Protein AF-A0A060C7L8-F1 (afdb_monomer)

Sequence (59 aa):
MSSDEVIAHYKMADYNPKLWYQRDSRLASAIEFLTGPEMVSAGDETCLRRLHDNLMHKD

Mean predicted aligned error: 8.1 Å

Radius of gyration: 13.52 Å; Cα contacts (8 Å, |Δi|>4): 32; chains: 1; bounding box: 28×18×34 Å

Structure (mmCIF, N/CA/C/O backbone):
data_AF-A0A060C7L8-F1
#
_entry.id   AF-A0A060C7L8-F1
#
loop_
_atom_site.group_PDB
_atom_site.id
_atom_site.type_symbol
_atom_site.label_atom_id
_atom_site.label_alt_id
_atom_site.label_comp_id
_atom_site.label_asym_id
_atom_site.label_entity_id
_atom_site.label_seq_id
_atom_site.pdbx_PDB_ins_code
_atom_site.Cartn_x
_atom_site.Cartn_y
_atom_site.Cartn_z
_atom_site.occupancy
_atom_site.B_iso_or_equiv
_atom_site.auth_seq_id
_atom_site.auth_comp_id
_atom_site.auth_asym_id
_atom_site.auth_atom_id
_atom_site.pdbx_PDB_model_num
ATOM 1 N N . MET A 1 1 ? -1.803 -2.968 -22.426 1.00 51.53 1 MET A N 1
ATOM 2 C CA . MET A 1 1 ? -0.461 -3.306 -21.923 1.00 51.53 1 MET A CA 1
ATOM 3 C C . MET A 1 1 ? -0.212 -4.749 -22.295 1.00 51.53 1 MET A C 1
ATOM 5 O O . MET A 1 1 ? -0.967 -5.607 -21.846 1.00 51.53 1 MET A O 1
ATOM 9 N N . SER A 1 2 ? 0.723 -4.993 -23.211 1.00 64.44 2 SER A N 1
ATOM 10 C CA . SER A 1 2 ? 1.108 -6.358 -23.597 1.00 64.44 2 SER A CA 1
ATOM 11 C C . SER A 1 2 ? 2.106 -6.911 -22.582 1.00 64.44 2 SER A C 1
ATOM 13 O O . SER A 1 2 ? 2.879 -6.155 -21.992 1.00 64.44 2 SER A O 1
ATOM 15 N N . SER A 1 3 ? 2.132 -8.231 -22.413 1.00 65.31 3 SER A N 1
ATOM 16 C CA . SER A 1 3 ? 3.142 -8.909 -21.596 1.00 65.31 3 SER A CA 1
ATOM 17 C C . SER A 1 3 ? 4.577 -8.569 -22.045 1.00 65.31 3 SER A C 1
ATOM 19 O O . SER A 1 3 ? 5.487 -8.553 -21.220 1.00 65.31 3 SER A O 1
ATOM 21 N N . ASP A 1 4 ? 4.770 -8.217 -23.321 1.00 64.50 4 ASP A N 1
ATOM 22 C CA . ASP A 1 4 ? 6.066 -7.817 -23.886 1.00 64.50 4 ASP A CA 1
ATOM 23 C C . ASP A 1 4 ? 6.576 -6.469 -23.354 1.00 64.50 4 ASP A C 1
ATOM 25 O O . ASP A 1 4 ? 7.772 -6.314 -23.106 1.00 64.50 4 ASP A O 1
ATOM 29 N N . GLU A 1 5 ? 5.679 -5.504 -23.115 1.00 62.66 5 GLU A N 1
ATOM 30 C CA . GLU A 1 5 ? 6.041 -4.203 -22.530 1.00 62.66 5 GLU A CA 1
ATOM 31 C C . GLU A 1 5 ? 6.514 -4.376 -21.080 1.00 62.66 5 GLU A C 1
ATOM 33 O O . GLU A 1 5 ? 7.484 -3.752 -20.652 1.00 62.66 5 GLU A O 1
ATOM 38 N N . VAL A 1 6 ? 5.878 -5.285 -20.335 1.00 60.25 6 VAL A N 1
ATOM 39 C CA . VAL A 1 6 ? 6.234 -5.590 -18.941 1.00 60.25 6 VAL A CA 1
ATOM 40 C C . VAL A 1 6 ? 7.626 -6.231 -18.859 1.00 60.25 6 VAL A C 1
ATOM 42 O O . VAL A 1 6 ? 8.440 -5.842 -18.023 1.00 60.25 6 VAL A O 1
ATOM 45 N N . ILE A 1 7 ? 7.938 -7.167 -19.763 1.00 64.75 7 ILE A N 1
ATOM 46 C CA . ILE A 1 7 ? 9.247 -7.841 -19.832 1.00 64.75 7 ILE A CA 1
ATOM 47 C C . ILE A 1 7 ? 10.363 -6.856 -20.209 1.00 64.75 7 ILE A C 1
ATOM 49 O O . ILE A 1 7 ? 11.473 -6.947 -19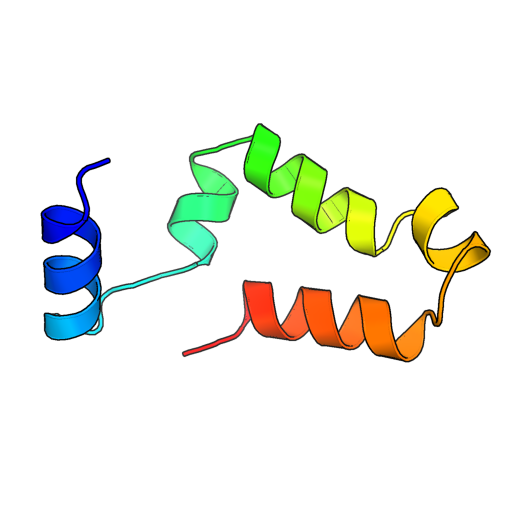.678 1.00 64.75 7 ILE A O 1
ATOM 53 N N . ALA A 1 8 ? 10.083 -5.907 -21.106 1.00 64.56 8 ALA A N 1
ATOM 54 C CA . ALA A 1 8 ? 11.043 -4.882 -21.505 1.00 64.56 8 ALA A CA 1
ATOM 55 C C . ALA A 1 8 ? 11.398 -3.939 -20.342 1.00 64.56 8 ALA A C 1
ATOM 57 O O . ALA A 1 8 ? 12.582 -3.716 -20.093 1.00 64.56 8 ALA A O 1
ATOM 58 N N . HIS A 1 9 ? 10.408 -3.461 -19.578 1.00 62.03 9 HIS A N 1
ATOM 59 C CA . HIS A 1 9 ? 10.657 -2.611 -18.406 1.00 62.03 9 HIS A CA 1
ATOM 60 C C . HIS A 1 9 ? 11.473 -3.321 -17.316 1.00 62.03 9 HIS A C 1
ATOM 62 O O . HIS A 1 9 ? 12.384 -2.716 -16.751 1.00 62.03 9 HIS A O 1
ATOM 68 N N . TYR A 1 10 ? 11.224 -4.615 -17.079 1.00 58.09 10 TYR A N 1
ATOM 69 C CA . TYR A 1 10 ? 12.043 -5.421 -16.165 1.00 58.09 10 TYR A CA 1
ATOM 70 C C . TYR A 1 10 ? 13.489 -5.586 -16.651 1.00 58.09 10 TYR A C 1
ATOM 72 O O . TYR A 1 10 ? 14.419 -5.488 -15.854 1.00 58.09 10 TYR A O 1
ATOM 80 N N . LYS A 1 11 ? 13.705 -5.804 -17.956 1.00 59.72 11 LYS A N 1
ATOM 81 C CA . LYS A 1 11 ? 15.057 -5.914 -18.536 1.00 59.72 11 LYS A CA 1
ATOM 82 C C . LYS A 1 11 ? 15.859 -4.617 -18.455 1.00 59.72 11 LYS A C 1
ATOM 84 O 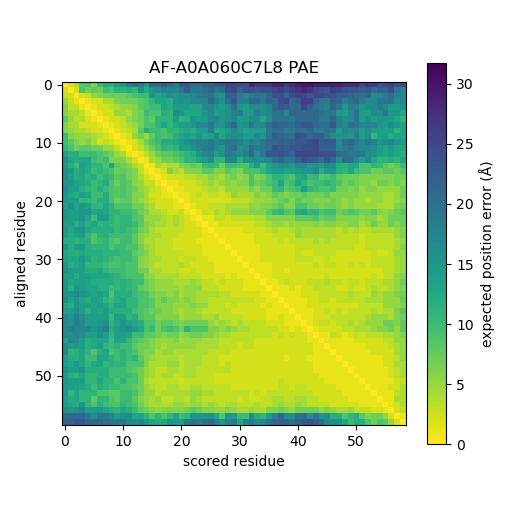O . LYS A 1 11 ? 17.083 -4.685 -18.411 1.00 59.72 11 LYS A O 1
ATOM 89 N N . MET A 1 12 ? 15.195 -3.462 -18.468 1.00 66.00 12 MET A N 1
ATOM 90 C CA . MET A 1 12 ? 15.860 -2.155 -18.416 1.00 66.00 12 MET A CA 1
ATOM 91 C C . MET A 1 12 ? 16.096 -1.647 -16.987 1.00 66.00 12 MET A C 1
ATOM 93 O O . MET A 1 12 ? 16.706 -0.594 -16.839 1.00 66.00 12 MET A O 1
ATOM 97 N N . ALA A 1 13 ? 15.631 -2.371 -15.955 1.00 58.16 13 ALA A N 1
ATOM 98 C CA . ALA A 1 13 ? 15.676 -1.949 -14.547 1.00 58.16 13 ALA A CA 1
ATOM 99 C C . ALA A 1 13 ? 15.088 -0.541 -14.293 1.00 58.16 13 ALA A C 1
ATOM 101 O O . ALA A 1 13 ? 15.396 0.097 -13.295 1.00 58.16 13 ALA A O 1
ATOM 102 N N . ASP A 1 14 ? 14.226 -0.067 -15.196 1.00 59.53 14 ASP A N 1
ATOM 103 C CA . ASP A 1 14 ? 13.574 1.250 -15.142 1.00 59.53 14 ASP A CA 1
ATOM 104 C C . ASP A 1 14 ? 12.082 1.104 -14.794 1.00 59.53 14 ASP A C 1
ATOM 106 O O . ASP A 1 14 ? 11.220 1.903 -15.166 1.00 59.53 14 ASP A O 1
ATOM 110 N N . TYR A 1 15 ? 11.734 0.006 -14.117 1.00 61.94 15 TYR A N 1
ATOM 111 C CA . TYR A 1 15 ? 10.402 -0.155 -13.562 1.00 61.94 15 TYR A CA 1
ATOM 112 C C . TYR A 1 15 ? 10.301 0.714 -12.312 1.00 61.94 15 TYR A C 1
ATOM 114 O O . TYR A 1 15 ? 10.776 0.346 -11.247 1.00 61.94 15 TYR A O 1
ATOM 122 N N . ASN A 1 16 ? 9.674 1.880 -12.447 1.00 68.06 16 ASN A N 1
ATOM 123 C CA . ASN A 1 16 ? 9.413 2.764 -11.322 1.00 68.06 16 ASN A CA 1
ATOM 124 C C . ASN A 1 16 ? 7.935 2.647 -10.896 1.00 68.06 16 ASN A C 1
ATOM 126 O O . ASN A 1 16 ? 7.061 3.192 -11.583 1.00 68.06 16 ASN A O 1
ATOM 130 N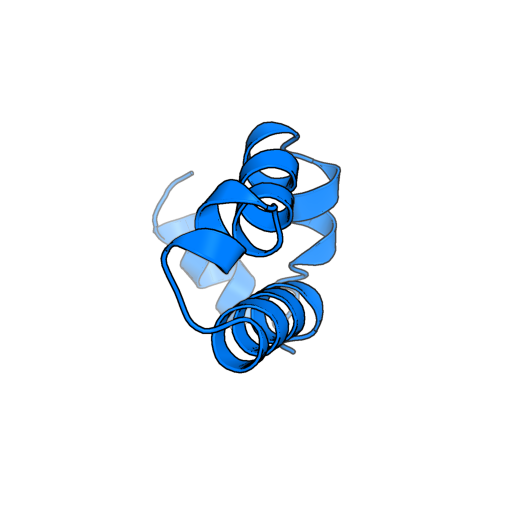 N . PRO A 1 17 ? 7.620 1.989 -9.761 1.00 68.44 17 PRO A N 1
ATOM 131 C CA . PRO A 1 17 ? 6.249 1.861 -9.256 1.00 68.44 17 PRO A CA 1
ATOM 132 C C . PRO A 1 17 ? 5.563 3.219 -9.059 1.00 68.44 17 PRO A C 1
ATOM 134 O O . PRO A 1 17 ? 4.355 3.351 -9.266 1.00 68.44 17 PRO A O 1
ATOM 137 N N . LYS A 1 18 ? 6.339 4.265 -8.734 1.00 73.06 18 LYS A N 1
ATOM 138 C CA . LYS A 1 18 ? 5.820 5.623 -8.520 1.00 73.06 18 LYS A CA 1
ATOM 139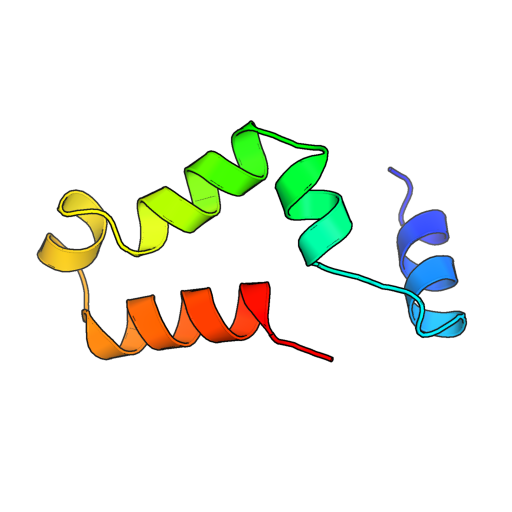 C C . LYS A 1 18 ? 5.272 6.245 -9.802 1.00 73.06 18 LYS A C 1
ATOM 141 O O . LYS A 1 18 ? 4.315 7.010 -9.725 1.00 73.06 18 LYS A O 1
ATOM 146 N N . LEU A 1 19 ? 5.814 5.900 -10.976 1.00 74.81 19 LEU A N 1
ATOM 147 C CA . LEU A 1 19 ? 5.268 6.369 -12.256 1.00 74.81 19 LEU A CA 1
ATOM 148 C C . LEU A 1 19 ? 3.871 5.795 -12.507 1.00 74.81 19 LEU A C 1
ATOM 150 O O . LEU A 1 19 ? 3.006 6.500 -13.017 1.00 74.81 19 LEU A O 1
ATOM 154 N N . TRP A 1 20 ? 3.628 4.541 -12.127 1.00 73.94 20 TRP A N 1
ATOM 155 C CA . TRP A 1 20 ? 2.313 3.910 -12.268 1.00 73.94 20 TRP A CA 1
ATOM 156 C C . TRP A 1 20 ? 1.311 4.450 -11.255 1.00 73.94 20 TRP A C 1
ATOM 158 O O . TRP A 1 20 ? 0.183 4.756 -11.635 1.00 73.94 20 TRP A O 1
ATOM 168 N N . TYR A 1 21 ? 1.751 4.666 -10.012 1.00 73.94 21 TYR A N 1
ATOM 169 C CA . TYR A 1 21 ? 0.953 5.337 -8.985 1.00 73.94 21 TYR A CA 1
ATOM 170 C C . TYR A 1 21 ? 0.475 6.723 -9.445 1.00 73.94 21 TYR A C 1
ATOM 172 O O . TYR A 1 21 ? -0.683 7.081 -9.270 1.00 73.94 21 TYR A O 1
ATOM 180 N N . GLN A 1 22 ? 1.358 7.502 -10.075 1.00 77.44 22 GLN A N 1
ATOM 181 C CA . GLN A 1 22 ? 1.030 8.848 -10.552 1.00 77.44 22 GLN A CA 1
ATOM 182 C C . GLN A 1 22 ? 0.194 8.857 -11.841 1.00 77.44 22 GLN A C 1
ATOM 184 O O . GLN A 1 22 ? -0.552 9.807 -12.072 1.00 77.44 22 GLN A O 1
ATOM 189 N N . ARG A 1 23 ? 0.329 7.840 -12.704 1.00 81.56 23 ARG A N 1
ATOM 190 C CA . ARG A 1 23 ? -0.346 7.793 -14.013 1.00 81.56 23 ARG A CA 1
ATOM 191 C C . ARG A 1 23 ? -1.726 7.141 -13.979 1.00 81.56 23 ARG A C 1
ATOM 193 O O . ARG A 1 23 ? -2.545 7.492 -14.825 1.00 81.56 23 ARG A O 1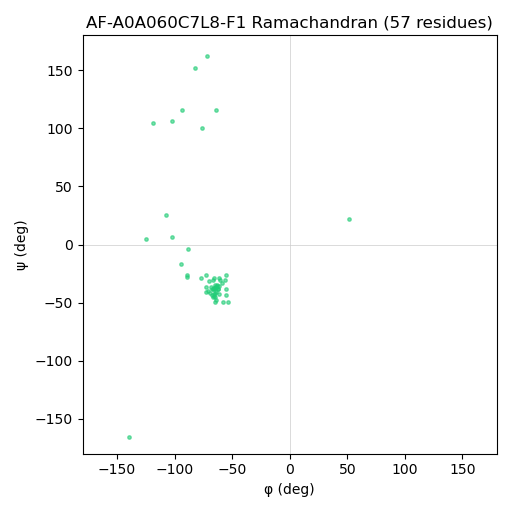
ATOM 200 N N . ASP A 1 24 ? -1.992 6.213 -13.058 1.00 84.38 24 ASP A N 1
ATOM 201 C CA . ASP A 1 24 ? -3.297 5.547 -12.937 1.00 84.38 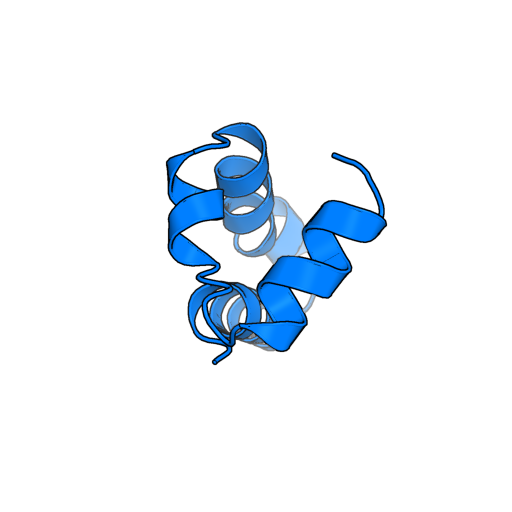24 ASP A CA 1
ATOM 202 C C . ASP A 1 24 ? -3.927 5.824 -11.567 1.00 84.38 24 ASP A C 1
ATOM 204 O O . ASP A 1 24 ? -3.565 5.237 -10.547 1.00 84.38 24 ASP A O 1
ATOM 208 N N . SER A 1 25 ? -4.929 6.705 -11.562 1.00 84.69 25 SER A N 1
ATOM 209 C CA . SER A 1 25 ? -5.678 7.071 -10.359 1.00 84.69 25 SER A CA 1
ATOM 210 C C . SER A 1 25 ? -6.403 5.888 -9.720 1.00 84.69 25 SER A C 1
ATOM 212 O O . SER A 1 25 ? -6.572 5.868 -8.505 1.00 84.69 25 SER A O 1
ATOM 214 N N . ARG A 1 26 ? -6.796 4.871 -10.496 1.00 87.69 26 ARG A N 1
ATOM 215 C CA . ARG A 1 26 ? -7.442 3.669 -9.947 1.00 87.69 26 ARG A CA 1
ATOM 216 C C . ARG A 1 26 ? -6.433 2.809 -9.204 1.00 87.69 26 ARG A C 1
ATOM 218 O O . ARG A 1 26 ? -6.778 2.217 -8.187 1.00 87.69 26 ARG A O 1
ATOM 225 N N . LEU A 1 27 ? -5.198 2.749 -9.703 1.00 84.75 27 LEU A N 1
ATOM 226 C CA . LEU A 1 27 ? -4.107 2.054 -9.027 1.00 84.75 27 LEU A CA 1
ATOM 227 C C . LEU A 1 27 ? -3.771 2.753 -7.705 1.00 84.75 27 LEU A C 1
ATOM 229 O O . LEU A 1 27 ? -3.656 2.082 -6.684 1.00 84.75 27 LEU A O 1
ATOM 233 N N . ALA A 1 28 ? -3.694 4.087 -7.711 1.00 86.81 28 ALA A N 1
ATOM 234 C CA . ALA A 1 28 ? -3.502 4.873 -6.495 1.00 86.81 28 ALA A CA 1
ATOM 235 C C . ALA A 1 28 ? -4.620 4.616 -5.473 1.00 86.81 28 ALA A C 1
ATOM 237 O O . ALA A 1 28 ? -4.334 4.247 -4.338 1.00 86.81 28 ALA A O 1
ATOM 238 N N . SER A 1 29 ? -5.888 4.683 -5.893 1.00 88.31 29 SER A N 1
ATOM 239 C CA . SER A 1 29 ? -7.022 4.395 -5.007 1.00 88.31 29 SER A CA 1
ATOM 240 C C . SER A 1 29 ? -7.019 2.961 -4.473 1.00 88.31 29 SER A C 1
ATOM 242 O O . SER A 1 29 ? -7.382 2.743 -3.323 1.00 88.31 29 SER A O 1
ATOM 244 N N . ALA A 1 30 ? -6.595 1.975 -5.268 1.00 89.12 30 ALA A N 1
ATOM 245 C CA . ALA A 1 30 ? -6.471 0.596 -4.800 1.00 89.12 30 ALA A CA 1
ATOM 246 C C . ALA A 1 30 ? -5.360 0.442 -3.747 1.00 89.12 30 ALA A C 1
ATOM 248 O O . ALA A 1 30 ? -5.531 -0.300 -2.784 1.00 89.12 30 ALA A O 1
ATOM 249 N N . ILE A 1 31 ? -4.240 1.151 -3.909 1.00 86.88 31 ILE A N 1
ATOM 250 C CA . ILE A 1 31 ? -3.128 1.145 -2.950 1.00 86.88 31 ILE A CA 1
ATOM 251 C C . ILE A 1 31 ? -3.527 1.855 -1.649 1.00 86.88 31 ILE A C 1
ATOM 253 O O . ILE A 1 31 ? -3.250 1.334 -0.570 1.00 86.88 31 ILE A O 1
ATOM 257 N N . GLU A 1 32 ? -4.235 2.982 -1.734 1.00 88.38 32 GLU A N 1
ATOM 258 C CA . GLU A 1 32 ? -4.793 3.689 -0.571 1.00 88.38 32 GLU A CA 1
ATOM 259 C C . GLU A 1 32 ? -5.868 2.859 0.147 1.00 88.38 32 GLU A C 1
ATOM 261 O O . GLU A 1 32 ? -5.959 2.873 1.373 1.00 88.38 32 GLU A O 1
ATOM 266 N N . PHE A 1 33 ? -6.655 2.075 -0.596 1.00 91.31 33 PHE A N 1
ATOM 267 C CA . PHE A 1 33 ? -7.665 1.191 -0.019 1.00 91.31 33 PHE A CA 1
ATOM 268 C C . PHE A 1 33 ? -7.058 0.104 0.881 1.00 91.31 33 PHE A C 1
ATOM 270 O O . PHE A 1 33 ? -7.649 -0.231 1.906 1.00 91.31 33 PHE A O 1
ATOM 277 N N . LEU A 1 34 ? -5.862 -0.408 0.557 1.00 88.69 34 LEU A N 1
ATOM 278 C CA . LEU A 1 34 ? -5.183 -1.440 1.355 1.00 88.69 34 LEU A CA 1
ATOM 279 C C . LEU A 1 34 ? -4.910 -0.999 2.799 1.00 88.69 34 LEU A C 1
ATOM 281 O O . LEU A 1 34 ? -4.938 -1.832 3.700 1.00 88.69 34 LEU A O 1
ATOM 285 N N . THR A 1 35 ? -4.652 0.288 3.026 1.00 88.56 35 THR A N 1
ATOM 286 C CA . THR A 1 35 ? -4.430 0.868 4.363 1.00 88.56 35 THR A CA 1
ATOM 287 C C . THR A 1 35 ? -5.656 1.617 4.889 1.00 88.56 35 THR A C 1
ATOM 289 O O . THR A 1 35 ? -5.600 2.235 5.953 1.00 88.56 35 THR A O 1
ATOM 292 N N . GLY A 1 36 ? -6.777 1.541 4.168 1.00 90.88 36 GLY A N 1
ATOM 293 C CA . GLY A 1 36 ? -8.046 2.134 4.552 1.00 90.88 36 GLY A CA 1
ATOM 294 C C . GLY A 1 36 ? -8.726 1.401 5.715 1.00 90.88 36 GLY A C 1
ATOM 295 O O . GLY A 1 36 ? -8.427 0.237 5.998 1.00 90.88 36 GLY A O 1
ATOM 296 N N . PRO A 1 37 ? -9.692 2.057 6.382 1.00 90.00 37 PRO A N 1
ATOM 297 C CA . PRO A 1 37 ? -10.352 1.525 7.575 1.00 90.00 37 PRO A CA 1
ATOM 298 C C . PRO A 1 37 ? -11.084 0.201 7.324 1.00 90.00 37 PRO A C 1
ATOM 300 O O . PRO A 1 37 ? -11.154 -0.630 8.223 1.00 90.00 37 PRO A O 1
ATOM 303 N N . GLU A 1 38 ? -11.596 -0.023 6.112 1.00 91.81 38 GLU A N 1
ATOM 304 C CA . GLU A 1 38 ? -12.263 -1.273 5.734 1.00 91.81 38 GLU A CA 1
ATOM 305 C C . GLU A 1 38 ? -11.291 -2.461 5.746 1.00 91.81 38 GLU A C 1
ATOM 307 O O . GLU A 1 38 ? -11.546 -3.471 6.400 1.00 91.81 38 GLU A O 1
ATOM 312 N N . MET A 1 39 ? -10.135 -2.312 5.095 1.00 91.19 39 MET A N 1
ATOM 313 C CA . MET A 1 39 ? -9.121 -3.365 5.028 1.00 91.19 39 MET A CA 1
ATOM 314 C C . MET A 1 39 ? -8.434 -3.572 6.376 1.00 91.19 39 MET A C 1
ATOM 316 O O . MET A 1 39 ? -8.233 -4.712 6.788 1.00 91.19 39 MET A O 1
ATOM 320 N N . VAL A 1 40 ? -8.145 -2.489 7.102 1.00 91.81 40 VAL A N 1
ATOM 321 C CA . VAL A 1 40 ? -7.587 -2.553 8.462 1.00 91.81 40 VAL A CA 1
ATOM 322 C C . VAL A 1 40 ? -8.559 -3.219 9.440 1.00 91.81 40 VAL A C 1
ATOM 324 O O . VAL A 1 40 ? -8.124 -3.964 10.309 1.00 91.81 40 VAL A O 1
ATOM 327 N N . SER A 1 41 ? -9.871 -3.018 9.287 1.00 91.69 41 SER A N 1
ATOM 328 C CA . SER A 1 41 ? -10.874 -3.699 10.114 1.00 91.69 41 SER A CA 1
ATOM 329 C C . SER A 1 41 ? -11.031 -5.185 9.776 1.00 91.69 41 SER A C 1
ATOM 331 O O . SER A 1 41 ? -11.481 -5.948 10.630 1.00 91.69 41 SER A O 1
ATOM 333 N N . ALA A 1 42 ? -10.728 -5.592 8.541 1.00 92.12 42 ALA A N 1
ATOM 334 C CA . ALA A 1 42 ? -10.865 -6.971 8.072 1.00 92.12 42 ALA A CA 1
ATOM 335 C C . ALA A 1 42 ? -9.568 -7.795 8.191 1.00 92.12 42 ALA A C 1
ATOM 337 O O . ALA A 1 42 ? -9.615 -9.023 8.106 1.00 92.12 42 ALA A O 1
ATOM 338 N N . GLY A 1 43 ? -8.415 -7.143 8.365 1.00 89.12 43 GLY A N 1
ATOM 339 C CA . GLY A 1 43 ? -7.096 -7.769 8.316 1.00 89.12 43 GLY A CA 1
ATOM 340 C C . GLY A 1 43 ? -6.120 -7.258 9.375 1.00 89.12 43 GLY A C 1
ATOM 341 O O . GLY A 1 43 ? -6.491 -6.611 10.347 1.00 89.12 43 GLY A O 1
ATOM 342 N N . ASP A 1 44 ? -4.841 -7.582 9.186 1.00 92.75 44 ASP A N 1
ATOM 343 C CA . ASP A 1 44 ? -3.758 -7.145 10.070 1.00 92.75 44 ASP A CA 1
ATOM 344 C C . ASP A 1 44 ? -3.127 -5.854 9.531 1.00 92.75 44 ASP A C 1
ATOM 346 O O . ASP A 1 44 ? -2.511 -5.846 8.461 1.00 92.75 44 ASP A O 1
ATOM 350 N N . GLU A 1 45 ? -3.259 -4.764 10.290 1.00 92.12 45 GLU A N 1
ATOM 351 C CA . GLU A 1 45 ? -2.738 -3.444 9.922 1.00 92.12 45 GLU A CA 1
ATOM 352 C C . GLU A 1 45 ? -1.233 -3.459 9.612 1.00 92.12 45 GLU A C 1
ATOM 354 O O . GLU A 1 45 ? -0.781 -2.799 8.674 1.00 92.12 45 GLU A O 1
ATOM 359 N N . THR A 1 46 ? -0.444 -4.233 10.359 1.00 92.69 46 THR A N 1
ATOM 360 C CA . THR A 1 46 ? 1.010 -4.322 10.170 1.00 92.69 46 THR A CA 1
ATOM 361 C C . THR A 1 46 ? 1.327 -4.986 8.837 1.00 92.69 46 THR A C 1
ATOM 363 O O . THR A 1 46 ? 2.181 -4.510 8.085 1.00 92.69 46 THR A O 1
ATOM 366 N N . CYS A 1 47 ? 0.619 -6.069 8.510 1.00 92.06 47 CYS A N 1
ATOM 367 C CA . CYS A 1 47 ? 0.770 -6.747 7.226 1.00 92.06 47 CYS A CA 1
ATOM 368 C C . CYS A 1 47 ? 0.340 -5.854 6.055 1.00 92.06 47 CYS A C 1
ATOM 370 O O . CYS A 1 47 ? 1.038 -5.812 5.040 1.00 92.06 47 CYS A O 1
ATOM 372 N N . LEU A 1 48 ? -0.764 -5.118 6.204 1.00 93.12 48 LEU A N 1
ATOM 373 C CA . LEU A 1 48 ? -1.299 -4.214 5.182 1.00 93.12 48 LEU A CA 1
ATOM 374 C C . LEU A 1 48 ? -0.376 -3.019 4.922 1.00 93.12 48 LEU A C 1
ATOM 376 O O . LEU A 1 48 ? -0.055 -2.731 3.768 1.00 93.12 48 LEU A O 1
ATOM 380 N N . ARG A 1 49 ? 0.135 -2.375 5.977 1.00 89.88 49 ARG A N 1
ATOM 381 C CA . ARG A 1 49 ? 1.138 -1.304 5.851 1.00 89.88 49 ARG A CA 1
ATOM 382 C C . ARG A 1 49 ? 2.425 -1.816 5.213 1.00 89.88 49 ARG A C 1
ATOM 384 O O . ARG A 1 49 ? 2.946 -1.189 4.297 1.00 89.88 49 ARG A O 1
ATOM 391 N N . ARG A 1 50 ? 2.898 -3.002 5.611 1.00 90.88 50 ARG A N 1
ATOM 392 C CA . ARG A 1 50 ? 4.083 -3.614 4.995 1.00 90.88 50 ARG A CA 1
ATOM 393 C C . ARG A 1 50 ? 3.861 -3.906 3.511 1.00 90.88 50 ARG A C 1
ATOM 395 O O . ARG A 1 50 ? 4.785 -3.737 2.721 1.00 90.88 50 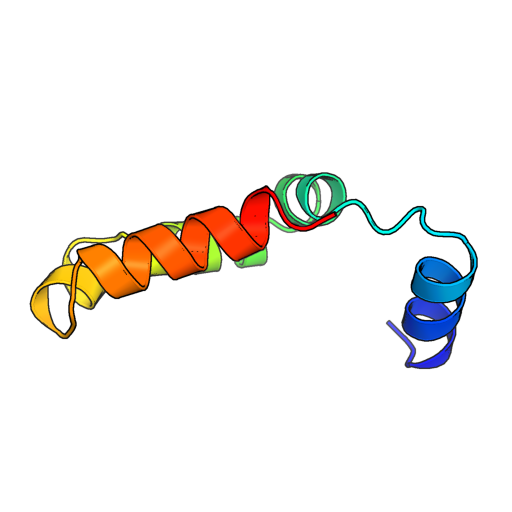ARG A O 1
ATOM 402 N N . LEU A 1 51 ? 2.668 -4.350 3.117 1.00 90.00 51 LEU A N 1
ATOM 403 C CA . LEU A 1 51 ? 2.321 -4.563 1.711 1.00 90.00 51 LEU A CA 1
ATOM 404 C C . LEU A 1 51 ? 2.327 -3.243 0.928 1.00 90.00 51 LEU A C 1
ATOM 406 O O . LEU A 1 51 ? 2.963 -3.179 -0.121 1.00 90.00 51 LEU A O 1
ATOM 410 N N . HIS A 1 52 ? 1.687 -2.199 1.457 1.00 89.25 52 HIS A N 1
ATOM 411 C CA . HIS A 1 52 ? 1.713 -0.854 0.878 1.00 89.25 52 HIS A CA 1
ATOM 412 C C . HIS A 1 52 ? 3.151 -0.361 0.661 1.00 89.25 52 HIS A C 1
ATOM 414 O O . HIS A 1 52 ? 3.519 0.036 -0.444 1.00 89.25 52 HIS A O 1
ATOM 420 N N . ASP A 1 53 ? 3.999 -0.468 1.683 1.00 88.12 53 ASP A N 1
ATOM 421 C CA . ASP A 1 53 ?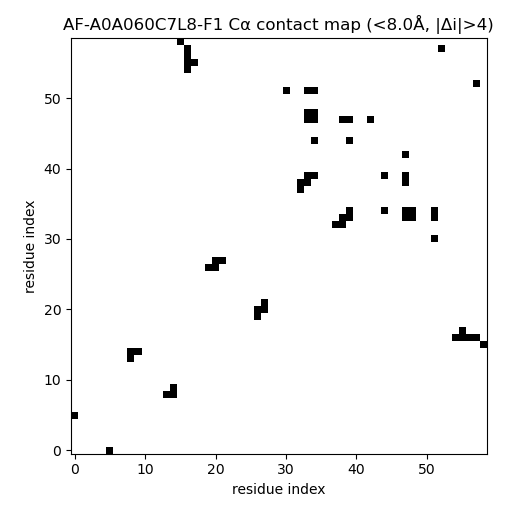 5.378 0.009 1.602 1.00 88.12 53 ASP A CA 1
ATOM 422 C C . ASP A 1 53 ? 6.204 -0.779 0.583 1.00 88.12 53 ASP A C 1
ATOM 424 O O . ASP A 1 53 ? 7.000 -0.184 -0.140 1.00 88.12 53 ASP A O 1
ATOM 428 N N . ASN A 1 54 ? 5.974 -2.090 0.457 1.00 86.62 54 ASN A N 1
ATOM 429 C CA . ASN A 1 54 ? 6.591 -2.898 -0.595 1.00 86.62 54 ASN A CA 1
ATOM 430 C C . ASN A 1 54 ? 6.149 -2.462 -1.997 1.00 86.62 54 ASN A C 1
ATOM 432 O O . ASN A 1 54 ? 6.961 -2.483 -2.914 1.00 86.62 54 ASN A O 1
ATOM 436 N N . LEU A 1 55 ? 4.886 -2.078 -2.187 1.00 84.31 55 LEU A N 1
ATOM 437 C CA . LEU A 1 55 ? 4.396 -1.610 -3.486 1.00 84.31 55 LEU A CA 1
ATOM 438 C C . LEU A 1 55 ? 4.977 -0.238 -3.862 1.00 84.31 55 LEU A C 1
ATOM 440 O O . LEU A 1 55 ? 5.200 0.022 -5.041 1.00 84.31 55 LEU A O 1
ATOM 444 N N . MET A 1 56 ? 5.252 0.616 -2.872 1.00 81.06 56 MET A N 1
ATOM 445 C CA . MET A 1 56 ? 5.753 1.980 -3.084 1.00 81.06 56 MET A CA 1
ATOM 446 C C . MET A 1 56 ? 7.282 2.092 -3.143 1.00 81.06 56 MET A C 1
ATOM 448 O O . MET A 1 56 ? 7.800 3.032 -3.755 1.00 81.06 56 MET A O 1
ATOM 452 N N . HIS A 1 57 ? 8.000 1.166 -2.502 1.00 80.06 57 HIS A N 1
ATOM 453 C CA . HIS A 1 57 ? 9.452 1.239 -2.309 1.00 80.06 57 HIS A CA 1
ATOM 454 C C . HIS A 1 57 ? 10.226 0.027 -2.823 1.00 80.06 57 HIS A C 1
ATOM 456 O O . HIS A 1 57 ? 11.432 -0.033 -2.597 1.00 80.06 57 HIS A O 1
ATOM 462 N N . LYS A 1 58 ? 9.585 -0.943 -3.487 1.00 63.72 58 LYS A N 1
ATOM 463 C CA . LYS A 1 58 ? 10.354 -1.986 -4.169 1.00 63.72 58 LYS A CA 1
ATOM 464 C C . LYS A 1 58 ? 11.188 -1.364 -5.290 1.00 63.72 58 LYS A C 1
ATOM 466 O O . LYS A 1 58 ? 10.615 -0.836 -6.243 1.00 63.72 58 LYS A O 1
ATOM 471 N N . ASP A 1 59 ? 12.507 -1.455 -5.118 1.00 51.69 59 ASP A N 1
ATOM 472 C CA . ASP A 1 59 ? 13.495 -1.495 -6.202 1.00 51.69 59 ASP A CA 1
ATOM 473 C C . ASP A 1 59 ? 13.130 -2.573 -7.240 1.00 51.69 59 ASP A C 1
ATOM 475 O O . ASP A 1 59 ? 12.641 -3.664 -6.837 1.00 51.69 59 ASP A O 1
#

Nearest PDB structures (foldseek):
  4l22-assembly1_A  TM=8.601E-01  e=1.938E-02  Streptococcus mutans UA159
  1noi-assembly1_A  TM=7.308E-01  e=6.575E-01  Oryctolagus cuniculus

pLDDT: mean 78.83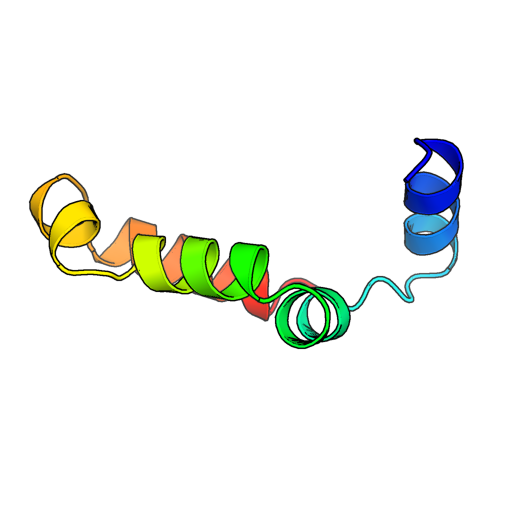, std 12.85, range [51.53, 93.12]

Solvent-accessible surface area (backbone atoms only — not comparable to full-atom values): 3466 Å² total; per-residue (Å²): 134,57,74,65,59,57,54,49,35,61,74,65,73,69,62,54,51,61,59,51,44,74,70,33,67,67,57,35,52,54,53,55,43,46,69,26,72,69,41,38,72,76,50,56,55,69,61,32,46,51,50,47,50,48,61,68,65,54,124

Foldseek 3Di:
DDPVVVVVCVVVVVPQLVVVCVPDVVVVVVLVVLQDPVNVVVDPNVVSVVVSCCSNDPD

Secondary structure (DSSP, 8-state):
--HHHHHHHHHTT---HHHHHHH-HHHHHHHHHHTSHHHHHHS-HHHHHHHHHHHHH--